Protein AF-A0A6J5DID4-F1 (afdb_monomer_lite)

pLDDT: mean 92.89, std 8.02, range [44.5, 98.19]

Radius of gyration: 14.02 Å; chains: 1; bounding box: 34×26×38 Å

Foldseek 3Di:
DPVVVVLCVVQVVQWDADDPGFIWGALVCQLVSLVSCLVVQKAFQWKWKWFADPVGTGTDPLRTDGLQDPDDDPSNVSRVVRSVVSNVSSVVCPVVDDRRRMIMGTDMDHPVVSVVRD

Sequence (118 aa):
MNYKTEIYEQYMARAVTVDGGEIFLHAFDAQNFVAHCESRNLAILGFDTFRIDKRGILPLLDGIADFSPQEKRPWSEYRSTCNLVAAKIIEQLLEDKEPEETYFSFVLWDETEYGQST

Structure (mmCIF, N/CA/C/O backbone):
data_AF-A0A6J5DID4-F1
#
_entry.id   AF-A0A6J5DID4-F1
#
loop_
_atom_site.group_PDB
_atom_site.id
_atom_site.type_symbol
_atom_site.label_atom_id
_atom_site.label_alt_id
_atom_site.label_comp_id
_atom_site.label_asym_id
_atom_site.label_entity_id
_atom_site.label_seq_id
_atom_site.pdbx_PDB_ins_code
_atom_site.Cartn_x
_atom_site.Cartn_y
_atom_site.Cartn_z
_atom_site.occupancy
_atom_site.B_iso_or_equiv
_atom_site.auth_seq_id
_atom_site.auth_comp_id
_atom_site.auth_asym_id
_atom_site.auth_atom_id
_atom_site.pdbx_PDB_model_num
ATOM 1 N N . MET A 1 1 ? 11.623 10.462 14.126 1.00 44.50 1 MET A N 1
ATOM 2 C CA . MET A 1 1 ? 11.737 9.567 12.959 1.00 44.50 1 MET A CA 1
ATOM 3 C C . MET A 1 1 ? 10.313 9.232 12.543 1.00 44.50 1 MET A C 1
ATOM 5 O O . MET A 1 1 ? 9.490 9.036 13.430 1.00 44.50 1 MET A O 1
ATOM 9 N N . ASN A 1 2 ? 9.967 9.373 11.262 1.00 62.47 2 ASN A N 1
ATOM 10 C CA . ASN A 1 2 ? 8.592 9.187 10.792 1.00 62.47 2 ASN A CA 1
ATOM 11 C C . ASN A 1 2 ? 8.357 7.682 10.605 1.00 62.47 2 ASN A C 1
ATOM 13 O O . ASN A 1 2 ? 8.880 7.101 9.659 1.00 62.47 2 ASN A O 1
ATOM 17 N N . TYR A 1 3 ? 7.613 7.052 11.516 1.00 64.12 3 TYR A N 1
ATOM 18 C CA . TYR A 1 3 ? 7.374 5.601 11.517 1.00 64.12 3 TYR A CA 1
ATOM 19 C C . TYR A 1 3 ? 6.748 5.101 10.200 1.00 64.12 3 TYR A C 1
ATOM 21 O O . TYR A 1 3 ? 6.921 3.941 9.826 1.00 64.12 3 TYR A O 1
ATOM 29 N N . LYS A 1 4 ? 6.058 5.983 9.459 1.00 69.06 4 LYS A N 1
ATOM 30 C CA . LYS A 1 4 ? 5.508 5.673 8.135 1.00 69.06 4 LYS A CA 1
ATOM 31 C C . LYS A 1 4 ? 6.572 5.459 7.077 1.00 69.06 4 LYS A C 1
ATOM 33 O O . LYS A 1 4 ? 6.278 4.810 6.094 1.00 69.06 4 LYS A O 1
ATOM 38 N N . THR A 1 5 ? 7.779 5.987 7.247 1.00 75.94 5 THR A N 1
ATOM 39 C CA . THR A 1 5 ? 8.901 5.707 6.343 1.00 75.94 5 THR A CA 1
ATOM 40 C C . THR A 1 5 ? 9.606 4.413 6.749 1.00 75.94 5 THR A C 1
ATOM 42 O O . THR A 1 5 ? 10.002 3.640 5.884 1.00 75.94 5 THR A O 1
ATOM 45 N N . GLU A 1 6 ? 9.686 4.131 8.053 1.00 88.75 6 GLU A N 1
ATOM 46 C CA . GLU A 1 6 ? 10.343 2.927 8.588 1.00 88.75 6 GLU A CA 1
ATOM 47 C C . GLU A 1 6 ? 9.662 1.628 8.128 1.00 88.75 6 GLU A C 1
ATOM 49 O O . GLU A 1 6 ? 10.334 0.634 7.860 1.00 88.75 6 GLU A O 1
ATOM 54 N N . ILE A 1 7 ? 8.331 1.619 7.974 1.00 94.12 7 ILE A N 1
ATOM 55 C CA . ILE A 1 7 ? 7.614 0.422 7.501 1.00 94.12 7 ILE A CA 1
ATOM 56 C C . ILE A 1 7 ? 8.009 0.013 6.071 1.00 94.12 7 ILE A C 1
ATOM 58 O O . ILE A 1 7 ? 7.923 -1.164 5.731 1.00 94.12 7 ILE A O 1
ATOM 62 N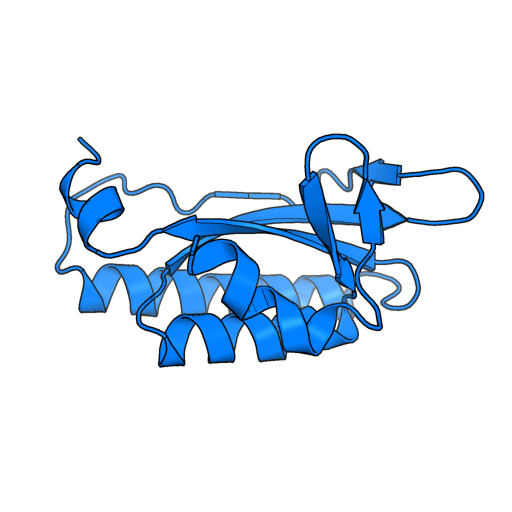 N . TYR A 1 8 ? 8.506 0.946 5.252 1.00 94.38 8 TYR A N 1
ATOM 63 C CA . TYR A 1 8 ? 8.938 0.660 3.883 1.00 94.38 8 TYR A CA 1
ATOM 64 C C . TYR A 1 8 ? 10.359 0.091 3.791 1.00 94.38 8 TYR A C 1
ATOM 66 O O . TYR A 1 8 ? 10.699 -0.491 2.763 1.00 94.38 8 TYR A O 1
ATOM 74 N N . GLU A 1 9 ? 11.188 0.213 4.836 1.00 93.81 9 GLU A N 1
ATOM 75 C CA . GLU A 1 9 ? 12.636 -0.063 4.783 1.00 93.81 9 GLU A CA 1
ATOM 76 C C . GLU A 1 9 ? 12.978 -1.435 4.190 1.00 93.81 9 GLU A C 1
ATOM 78 O O . GLU A 1 9 ? 13.855 -1.544 3.333 1.00 93.81 9 GLU A O 1
ATOM 83 N N . GLN A 1 10 ? 12.249 -2.481 4.588 1.00 94.75 10 GLN A N 1
ATOM 84 C CA . GLN A 1 10 ? 12.502 -3.851 4.125 1.00 94.75 10 GLN A CA 1
ATOM 85 C C . GLN A 1 10 ? 12.095 -4.111 2.666 1.00 94.75 10 GLN A C 1
ATOM 87 O O . GLN A 1 10 ? 12.478 -5.129 2.092 1.00 94.75 10 GLN A O 1
ATOM 92 N N . TYR A 1 11 ? 11.348 -3.193 2.057 1.00 96.31 11 TYR A N 1
ATOM 93 C CA . TYR A 1 11 ? 10.843 -3.302 0.690 1.00 96.31 11 TYR A CA 1
ATOM 94 C C . TYR A 1 11 ? 11.590 -2.391 -0.294 1.00 96.31 11 TYR A C 1
ATOM 96 O O . TYR A 1 11 ? 11.434 -2.514 -1.510 1.00 96.31 11 TYR A O 1
ATOM 104 N N . MET A 1 12 ? 12.461 -1.511 0.211 1.00 94.75 12 MET A N 1
ATOM 105 C CA . MET A 1 12 ? 13.189 -0.521 -0.591 1.00 94.75 12 MET A CA 1
ATOM 106 C C . MET A 1 12 ? 14.067 -1.130 -1.687 1.00 94.75 12 MET A C 1
ATOM 108 O O . MET A 1 12 ? 14.377 -0.456 -2.661 1.00 94.75 12 MET A O 1
ATOM 112 N N . ALA A 1 13 ? 14.452 -2.404 -1.563 1.00 94.75 13 ALA A N 1
ATOM 113 C CA . ALA A 1 13 ? 15.227 -3.100 -2.588 1.00 94.75 13 ALA A CA 1
ATOM 114 C C . ALA A 1 13 ? 14.473 -3.262 -3.924 1.00 94.75 13 ALA A C 1
ATOM 116 O O . ALA A 1 13 ? 15.115 -3.397 -4.964 1.00 94.75 13 ALA A O 1
ATOM 117 N N . ARG A 1 14 ? 13.132 -3.274 -3.897 1.00 94.88 14 ARG A N 1
ATOM 118 C CA . ARG A 1 14 ? 12.267 -3.386 -5.085 1.00 94.88 14 ARG A CA 1
ATOM 119 C C . ARG A 1 14 ? 11.362 -2.177 -5.301 1.00 94.88 14 ARG A C 1
ATOM 121 O O . ARG A 1 14 ? 10.770 -2.062 -6.371 1.00 94.88 14 ARG A O 1
ATOM 128 N N . ALA A 1 15 ? 11.236 -1.301 -4.309 1.00 95.69 15 ALA A N 1
ATOM 129 C CA . ALA A 1 15 ? 10.432 -0.098 -4.429 1.00 95.69 15 ALA A CA 1
ATOM 130 C C . ALA A 1 15 ? 11.066 0.924 -5.386 1.00 95.69 15 ALA A C 1
ATOM 132 O O . ALA A 1 15 ? 12.287 0.997 -5.536 1.00 95.69 15 ALA A O 1
ATOM 133 N N . VAL A 1 16 ? 10.222 1.755 -5.991 1.00 95.75 16 VAL A N 1
ATOM 134 C CA . VAL A 1 16 ? 10.638 2.946 -6.736 1.00 95.75 16 VAL A CA 1
ATOM 135 C C . VAL A 1 16 ? 10.333 4.170 -5.883 1.00 95.75 16 VAL A C 1
ATOM 137 O O . VAL A 1 16 ? 9.230 4.307 -5.364 1.00 95.75 16 VAL A O 1
ATOM 140 N N . THR A 1 17 ? 11.303 5.070 -5.749 1.00 93.44 17 THR A N 1
ATOM 141 C CA . THR A 1 17 ? 11.112 6.370 -5.097 1.00 93.44 17 THR A CA 1
ATOM 142 C C . THR A 1 17 ? 11.300 7.490 -6.094 1.00 93.44 17 THR A C 1
ATOM 144 O O . THR A 1 17 ? 12.291 7.494 -6.827 1.00 93.44 17 THR A O 1
ATOM 147 N N . VAL A 1 18 ? 10.388 8.455 -6.090 1.00 88.12 18 VAL A N 1
ATOM 148 C CA . VAL A 1 18 ? 10.451 9.632 -6.964 1.00 88.12 18 VAL A CA 1
ATOM 149 C C . VAL A 1 18 ? 10.735 10.903 -6.175 1.00 88.12 18 VAL A C 1
ATOM 151 O O . VAL A 1 18 ? 10.600 10.953 -4.947 1.00 88.12 18 VAL A O 1
ATOM 154 N N . ASP A 1 19 ? 11.109 11.953 -6.900 1.00 80.12 19 ASP A N 1
ATOM 155 C CA . ASP A 1 19 ? 11.261 13.291 -6.343 1.00 80.12 19 ASP A CA 1
ATOM 156 C C . ASP A 1 19 ? 9.941 13.733 -5.690 1.00 80.12 19 ASP A C 1
ATOM 158 O O . ASP A 1 19 ? 8.894 13.768 -6.333 1.00 80.12 19 ASP A O 1
ATOM 162 N N . GLY A 1 20 ? 9.985 14.033 -4.391 1.00 79.12 20 GLY A N 1
ATOM 163 C CA . GLY A 1 20 ? 8.791 14.280 -3.570 1.00 79.12 20 GLY A CA 1
ATOM 164 C C . GLY A 1 20 ? 8.577 13.253 -2.456 1.00 79.12 20 GLY A C 1
ATOM 165 O O . GLY A 1 20 ? 7.794 13.509 -1.546 1.00 79.12 20 GLY A O 1
ATOM 166 N N . GLY A 1 21 ? 9.326 12.145 -2.468 1.00 83.38 21 GLY A N 1
ATOM 167 C CA . GLY A 1 21 ? 9.335 11.163 -1.379 1.00 83.38 21 GLY A CA 1
ATOM 168 C C . GLY A 1 21 ? 8.198 10.144 -1.436 1.00 83.38 21 GLY A C 1
ATOM 169 O O . GLY A 1 21 ? 7.996 9.416 -0.467 1.00 83.38 21 GLY A O 1
ATOM 170 N N . GLU A 1 22 ? 7.472 10.083 -2.552 1.00 90.19 22 GLU A N 1
ATOM 171 C CA . GLU A 1 22 ? 6.499 9.024 -2.800 1.00 90.19 22 GLU A CA 1
ATOM 172 C C . GLU A 1 22 ? 7.217 7.693 -3.063 1.00 90.19 22 GLU A C 1
ATOM 174 O O . GLU A 1 22 ? 8.247 7.647 -3.748 1.00 90.19 22 GLU A O 1
ATOM 179 N N . ILE A 1 23 ? 6.680 6.623 -2.474 1.00 95.00 23 ILE A N 1
ATOM 180 C CA . ILE A 1 23 ? 7.237 5.271 -2.522 1.00 95.00 23 ILE A CA 1
ATOM 181 C C . ILE A 1 23 ? 6.225 4.367 -3.217 1.00 95.00 23 ILE A C 1
ATOM 183 O O . ILE A 1 23 ? 5.119 4.160 -2.723 1.00 95.00 23 ILE A O 1
ATOM 187 N N . PHE A 1 24 ? 6.642 3.786 -4.335 1.00 97.06 24 PHE A N 1
ATOM 188 C CA . PHE A 1 24 ? 5.874 2.815 -5.099 1.00 97.06 24 PHE A CA 1
ATOM 189 C C . PHE A 1 24 ? 6.392 1.417 -4.776 1.00 97.06 24 PHE A C 1
ATOM 191 O O . PHE A 1 24 ? 7.518 1.062 -5.135 1.00 97.06 24 PHE A O 1
ATOM 198 N N . LEU A 1 25 ? 5.587 0.614 -4.087 1.00 97.69 25 LEU A N 1
ATOM 199 C CA . LEU A 1 25 ? 5.928 -0.759 -3.739 1.00 97.69 25 LEU A CA 1
ATOM 200 C C . LEU A 1 25 ? 5.640 -1.707 -4.889 1.00 97.69 25 LEU A C 1
ATOM 202 O O . LEU A 1 25 ? 4.550 -1.694 -5.447 1.00 97.69 25 LEU A O 1
ATOM 206 N N . HIS A 1 26 ? 6.602 -2.568 -5.204 1.00 97.81 26 HIS A N 1
ATOM 207 C CA . HIS A 1 26 ? 6.429 -3.589 -6.228 1.00 97.81 26 HIS A CA 1
ATOM 208 C C . HIS A 1 26 ? 5.318 -4.580 -5.835 1.00 97.81 26 HIS A C 1
ATOM 210 O O . HIS A 1 26 ? 5.193 -4.959 -4.670 1.00 97.81 26 HIS A O 1
ATOM 216 N N . ALA A 1 27 ? 4.550 -5.060 -6.812 1.00 96.50 27 ALA A N 1
ATOM 217 C CA . ALA A 1 27 ? 3.440 -6.001 -6.645 1.00 96.50 27 ALA A CA 1
ATOM 218 C C . ALA A 1 27 ? 3.748 -7.211 -5.744 1.00 96.50 27 ALA A C 1
ATOM 220 O O . ALA A 1 27 ? 2.982 -7.521 -4.835 1.00 96.50 27 ALA A O 1
ATOM 221 N N . PHE A 1 28 ? 4.902 -7.857 -5.939 1.00 95.25 28 PHE A N 1
ATOM 222 C CA . PHE A 1 28 ? 5.374 -8.972 -5.100 1.00 95.25 28 PHE A CA 1
ATOM 223 C C . PHE A 1 28 ? 5.500 -8.664 -3.599 1.00 95.25 28 PHE A C 1
ATOM 225 O O . PHE A 1 28 ? 5.535 -9.589 -2.788 1.00 95.25 28 PHE A O 1
ATOM 232 N N . ASP A 1 29 ? 5.573 -7.391 -3.218 1.00 97.62 29 ASP A N 1
ATOM 233 C CA . ASP A 1 29 ? 5.657 -6.956 -1.827 1.00 97.62 29 ASP A CA 1
ATOM 234 C C . ASP A 1 29 ? 4.309 -6.517 -1.249 1.00 97.62 29 ASP A C 1
ATOM 236 O O . ASP A 1 29 ? 4.161 -6.479 -0.029 1.00 97.62 29 ASP A O 1
ATOM 240 N N . ALA A 1 30 ? 3.310 -6.240 -2.091 1.00 96.75 30 ALA A N 1
ATOM 241 C CA . ALA A 1 30 ? 2.061 -5.593 -1.692 1.00 96.75 30 ALA A CA 1
ATOM 242 C C . ALA A 1 30 ? 1.276 -6.390 -0.633 1.00 96.75 30 ALA A C 1
ATOM 244 O O . ALA A 1 30 ? 0.861 -5.831 0.382 1.00 96.75 30 ALA A O 1
ATOM 245 N N . GLN A 1 31 ? 1.122 -7.707 -0.806 1.00 95.88 31 GLN A N 1
ATOM 246 C CA . GLN A 1 31 ? 0.416 -8.544 0.177 1.00 95.88 31 GLN A CA 1
ATOM 247 C C . GLN A 1 31 ? 1.158 -8.618 1.521 1.00 95.88 31 GLN A C 1
ATOM 249 O O . GLN A 1 31 ? 0.548 -8.495 2.586 1.00 95.88 31 GLN A O 1
ATOM 254 N N . ASN A 1 32 ? 2.486 -8.766 1.483 1.00 97.31 32 ASN A N 1
ATOM 255 C CA . ASN A 1 32 ? 3.308 -8.777 2.693 1.00 97.31 32 ASN A CA 1
ATOM 256 C C . ASN A 1 32 ? 3.278 -7.421 3.402 1.00 97.31 32 ASN A C 1
ATOM 258 O O . ASN A 1 32 ? 3.300 -7.371 4.630 1.00 97.31 32 ASN A O 1
ATOM 262 N N . PHE A 1 33 ? 3.220 -6.331 2.639 1.00 97.94 33 PHE A N 1
ATOM 263 C CA . PHE A 1 33 ? 3.094 -4.982 3.167 1.00 97.94 33 PHE A CA 1
ATOM 264 C C . PHE A 1 33 ? 1.787 -4.799 3.939 1.00 97.94 33 PHE A C 1
ATOM 266 O O . PHE A 1 33 ? 1.818 -4.328 5.072 1.00 97.94 33 PHE A O 1
ATOM 273 N N . VAL A 1 34 ? 0.659 -5.277 3.404 1.00 97.88 34 VAL A N 1
ATOM 274 C CA . VAL A 1 34 ? -0.635 -5.233 4.109 1.00 97.88 34 VAL A CA 1
ATOM 275 C C . VAL A 1 34 ? -0.577 -5.971 5.448 1.00 97.88 34 VAL A C 1
ATOM 277 O O . VAL A 1 34 ? -0.993 -5.433 6.477 1.00 97.88 34 VAL A O 1
ATOM 280 N N . ALA A 1 35 ? -0.009 -7.179 5.466 1.00 97.31 35 ALA A N 1
ATOM 281 C CA . ALA A 1 35 ? 0.173 -7.936 6.704 1.00 97.31 35 ALA A CA 1
ATOM 282 C C . ALA A 1 35 ? 1.104 -7.213 7.696 1.00 97.31 35 ALA A C 1
ATOM 284 O O . ALA A 1 35 ? 0.891 -7.250 8.913 1.00 97.31 35 ALA A O 1
ATOM 285 N N . HIS A 1 36 ? 2.128 -6.518 7.194 1.00 97.25 36 HIS A N 1
ATOM 286 C CA . HIS A 1 36 ? 3.038 -5.739 8.025 1.00 97.25 36 HIS A CA 1
ATOM 287 C C . HIS A 1 36 ? 2.352 -4.514 8.631 1.00 97.25 36 HIS A C 1
ATOM 289 O O . HIS A 1 36 ? 2.494 -4.302 9.837 1.00 97.25 36 HIS A O 1
ATOM 295 N N . CYS A 1 37 ? 1.545 -3.777 7.860 1.00 97.12 37 CYS A N 1
ATOM 296 C CA . CYS A 1 37 ? 0.707 -2.681 8.359 1.00 97.12 37 CYS A CA 1
ATOM 297 C C . CYS A 1 37 ? -0.200 -3.151 9.498 1.00 97.12 37 CYS A C 1
ATOM 299 O O . CYS A 1 37 ? -0.212 -2.542 10.570 1.00 97.12 37 CYS A O 1
ATOM 301 N N . GLU A 1 38 ? -0.876 -4.287 9.313 1.00 96.69 38 GLU A N 1
ATOM 302 C CA . GLU A 1 38 ? -1.715 -4.900 10.341 1.00 96.69 38 GLU A CA 1
ATOM 303 C C . GLU A 1 38 ? -0.907 -5.164 11.622 1.00 96.69 38 GLU A C 1
ATOM 305 O O . GLU A 1 38 ? -1.270 -4.679 12.695 1.00 96.69 38 GLU A O 1
ATOM 310 N N . SER A 1 39 ? 0.251 -5.823 11.522 1.00 96.31 39 SER A N 1
ATOM 311 C CA . SER A 1 39 ? 1.112 -6.106 12.684 1.00 96.31 39 SER A CA 1
ATOM 312 C C . SER A 1 39 ? 1.657 -4.855 13.391 1.00 96.31 39 SER A C 1
ATOM 314 O O . SER A 1 39 ? 2.008 -4.906 14.570 1.00 96.31 39 SER A O 1
ATOM 316 N N . ARG A 1 40 ? 1.728 -3.725 12.678 1.00 96.00 40 ARG A N 1
ATOM 317 C CA . ARG A 1 40 ? 2.229 -2.435 13.170 1.00 96.00 40 ARG A CA 1
ATOM 318 C C . ARG A 1 40 ? 1.126 -1.504 13.667 1.00 96.00 40 ARG A C 1
ATOM 320 O O . ARG A 1 40 ? 1.422 -0.360 13.990 1.00 96.00 40 ARG A O 1
ATOM 327 N N . ASN A 1 41 ? -0.113 -1.991 13.771 1.00 96.31 41 ASN A N 1
ATOM 328 C CA . ASN A 1 41 ? -1.272 -1.183 14.148 1.00 96.31 41 ASN A CA 1
ATOM 329 C C . ASN A 1 41 ? -1.476 0.017 13.202 1.00 96.31 41 ASN A C 1
ATOM 331 O O . ASN A 1 41 ? -1.733 1.127 13.658 1.00 96.31 41 ASN A O 1
ATOM 335 N N . LEU A 1 42 ? -1.349 -0.212 11.891 1.00 97.19 42 LEU A N 1
ATOM 336 C CA . LEU A 1 42 ? -1.621 0.764 10.834 1.00 97.19 42 LEU A CA 1
ATOM 337 C C . LEU A 1 42 ? -2.756 0.274 9.937 1.00 97.19 42 LEU A C 1
ATOM 339 O O . LEU A 1 42 ? -2.854 -0.921 9.650 1.00 97.19 42 LEU A O 1
ATOM 343 N N . ALA A 1 43 ? -3.597 1.200 9.488 1.00 97.19 43 ALA A N 1
ATOM 344 C CA . ALA A 1 43 ? -4.640 0.948 8.503 1.00 97.19 43 ALA A CA 1
ATOM 345 C C . ALA A 1 43 ? -4.190 1.448 7.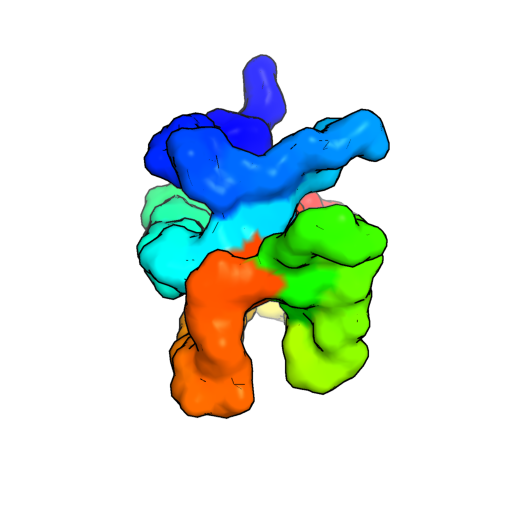131 1.00 97.19 43 ALA A C 1
ATOM 347 O O . ALA A 1 43 ? -3.684 2.565 7.015 1.00 97.19 43 ALA A O 1
ATOM 348 N N . ILE A 1 44 ? -4.425 0.653 6.091 1.00 97.62 44 ILE A N 1
ATOM 349 C CA . ILE A 1 44 ? -4.380 1.132 4.710 1.00 97.62 44 ILE A CA 1
ATOM 350 C C . ILE A 1 44 ? -5.677 1.899 4.455 1.00 97.62 44 ILE A C 1
ATOM 352 O O . ILE A 1 44 ? -6.743 1.299 4.403 1.00 97.62 44 ILE A O 1
ATOM 356 N N . LEU A 1 45 ? -5.598 3.221 4.325 1.00 95.81 45 LEU A N 1
ATOM 357 C CA . LEU A 1 45 ? -6.734 4.078 3.975 1.00 95.81 45 LEU A CA 1
ATOM 358 C C . LEU A 1 45 ? -7.129 3.907 2.511 1.00 95.81 45 LEU A C 1
ATOM 360 O O . LEU A 1 45 ? -8.289 4.047 2.161 1.00 95.81 45 LEU A O 1
ATOM 364 N N . GLY A 1 46 ? -6.157 3.614 1.663 1.00 97.12 46 GLY A N 1
ATOM 365 C CA . GLY A 1 46 ? -6.356 3.481 0.236 1.00 97.12 46 GLY A CA 1
ATOM 366 C C . GLY A 1 46 ? -5.034 3.235 -0.460 1.00 97.12 46 GLY A C 1
ATOM 367 O O . GLY A 1 46 ? -3.967 3.260 0.167 1.00 97.12 46 GLY A O 1
ATOM 368 N N . PHE A 1 47 ? -5.110 2.979 -1.754 1.00 97.75 47 PHE A N 1
ATOM 369 C CA . PHE A 1 47 ? -3.937 2.853 -2.596 1.00 97.75 47 PHE A CA 1
ATOM 370 C C . PHE A 1 47 ? -4.272 3.144 -4.052 1.00 97.75 47 PHE A C 1
ATOM 372 O O . PHE A 1 47 ? -5.396 2.916 -4.503 1.00 97.75 47 PHE A O 1
ATOM 379 N N . ASP A 1 48 ? -3.240 3.562 -4.773 1.00 97.44 48 ASP A N 1
ATOM 380 C CA . ASP A 1 48 ? -3.243 3.707 -6.219 1.00 97.44 48 ASP A CA 1
ATOM 381 C C . ASP A 1 48 ? -2.285 2.685 -6.832 1.00 97.44 48 ASP A C 1
ATOM 383 O O . ASP A 1 48 ? -1.205 2.419 -6.292 1.00 97.44 48 ASP A O 1
ATOM 387 N N . THR A 1 49 ? -2.666 2.125 -7.978 1.00 97.12 49 THR A N 1
ATOM 388 C CA . THR A 1 49 ? -1.836 1.177 -8.727 1.00 97.12 49 THR A CA 1
ATOM 389 C C . THR A 1 49 ? -1.235 1.853 -9.954 1.00 97.12 49 THR A C 1
ATOM 391 O O . THR A 1 49 ? -1.891 2.632 -10.647 1.00 97.12 49 THR A O 1
ATOM 394 N N . PHE A 1 50 ? 0.012 1.522 -10.265 1.00 97.00 50 PHE A N 1
ATOM 395 C CA . PHE A 1 50 ? 0.776 2.094 -11.364 1.00 97.00 50 PHE A CA 1
ATOM 396 C C . PHE A 1 50 ? 1.462 0.994 -12.160 1.00 97.00 50 PHE A C 1
ATOM 398 O O . PHE A 1 50 ? 1.885 -0.016 -11.600 1.00 97.00 50 PHE A O 1
ATOM 405 N N . ARG A 1 51 ? 1.634 1.230 -13.460 1.00 96.31 51 ARG A N 1
ATOM 406 C CA . ARG A 1 51 ? 2.650 0.545 -14.250 1.00 96.31 51 ARG A CA 1
ATOM 407 C C . ARG A 1 51 ? 3.904 1.407 -14.287 1.00 96.31 51 ARG A C 1
ATOM 409 O O . ARG A 1 51 ? 3.815 2.569 -14.691 1.00 96.31 51 ARG A O 1
ATOM 416 N N . ILE A 1 52 ? 5.046 0.857 -13.892 1.00 95.62 52 ILE A N 1
ATOM 417 C CA . ILE A 1 52 ? 6.332 1.559 -13.941 1.00 95.62 52 ILE A CA 1
ATOM 418 C C . ILE A 1 52 ? 7.283 0.773 -14.834 1.00 95.62 52 ILE A C 1
ATOM 420 O O . ILE A 1 52 ? 7.693 -0.335 -14.503 1.00 95.62 52 ILE A O 1
ATOM 424 N N . ASP A 1 53 ? 7.639 1.368 -15.970 1.00 93.25 53 ASP A N 1
ATOM 425 C CA . ASP A 1 53 ? 8.543 0.783 -16.957 1.00 93.25 53 ASP A CA 1
ATOM 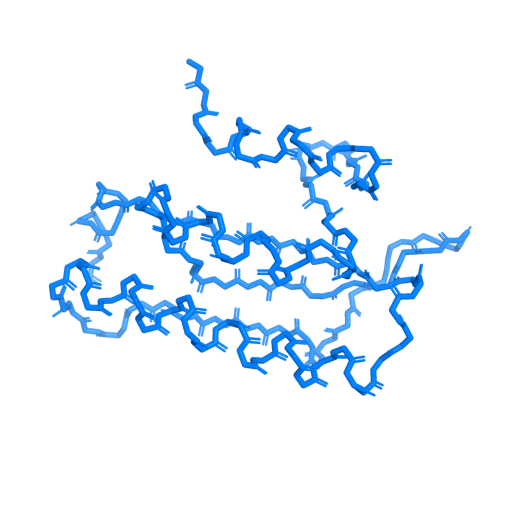426 C C . ASP A 1 53 ? 9.535 1.837 -17.491 1.00 93.25 53 ASP A C 1
ATOM 428 O O . ASP A 1 53 ? 9.626 2.974 -17.020 1.00 93.25 53 ASP A O 1
ATOM 432 N N . LYS A 1 54 ? 10.283 1.481 -18.540 1.00 92.00 54 LYS A N 1
ATOM 433 C CA . LYS A 1 54 ? 11.223 2.391 -19.224 1.00 92.00 54 LYS A CA 1
ATOM 434 C C . LYS A 1 54 ? 10.579 3.642 -19.843 1.00 92.00 54 LYS A C 1
ATOM 436 O O . LYS A 1 54 ? 11.305 4.533 -20.281 1.00 92.00 54 LYS A O 1
ATOM 441 N N . ARG A 1 55 ? 9.253 3.683 -19.989 1.00 91.81 55 ARG A N 1
ATOM 442 C CA . ARG A 1 55 ? 8.493 4.815 -20.539 1.00 91.81 55 ARG A CA 1
ATOM 443 C C . ARG A 1 55 ? 8.037 5.773 -19.441 1.00 91.81 55 ARG A C 1
ATOM 445 O O . ARG A 1 55 ? 7.657 6.894 -19.770 1.00 91.81 55 ARG A O 1
ATOM 452 N N . GLY A 1 56 ? 8.110 5.360 -18.177 1.00 93.94 56 GLY A N 1
ATOM 453 C CA . GLY A 1 56 ? 7.803 6.176 -17.009 1.00 93.94 56 GLY A CA 1
ATOM 454 C C . GLY A 1 56 ? 6.747 5.535 -16.115 1.00 93.94 56 GLY A C 1
ATOM 455 O O . GLY A 1 56 ? 6.563 4.321 -16.110 1.00 93.94 56 GLY A O 1
ATOM 456 N N . ILE A 1 57 ? 6.064 6.382 -15.349 1.00 95.31 57 ILE A N 1
ATOM 457 C CA . ILE A 1 57 ? 5.024 5.990 -14.398 1.00 95.31 57 ILE A CA 1
ATOM 458 C C . ILE A 1 57 ? 3.663 6.258 -15.038 1.00 95.31 57 ILE A C 1
ATOM 460 O O . ILE A 1 57 ? 3.373 7.387 -15.438 1.00 95.31 57 ILE A O 1
ATOM 464 N N . LEU A 1 58 ? 2.832 5.223 -15.138 1.00 95.75 58 LEU A N 1
ATOM 465 C CA . LEU A 1 58 ? 1.478 5.306 -15.675 1.00 95.75 58 LEU A CA 1
ATOM 466 C C . LEU A 1 58 ? 0.464 4.863 -14.610 1.00 95.75 58 LEU A C 1
ATOM 468 O O . LEU A 1 58 ? 0.508 3.700 -14.210 1.00 95.75 58 LEU A O 1
ATOM 472 N N . PRO A 1 59 ? -0.474 5.724 -14.177 1.00 95.06 59 PRO A N 1
ATOM 473 C CA . PRO A 1 59 ? -1.537 5.310 -13.266 1.00 95.06 59 PRO A CA 1
ATOM 474 C C . PRO A 1 59 ? -2.495 4.320 -13.939 1.00 95.06 59 PRO A C 1
ATOM 476 O O . PRO A 1 59 ? -2.872 4.482 -15.104 1.00 95.06 59 PRO A O 1
ATOM 479 N N . LEU A 1 60 ? -2.914 3.308 -13.185 1.00 94.19 60 LEU A N 1
ATOM 480 C CA . LEU A 1 60 ? -3.907 2.316 -13.580 1.00 94.19 60 LEU A CA 1
ATOM 481 C C . LEU A 1 60 ? -5.228 2.653 -12.879 1.00 94.19 60 LEU A C 1
ATOM 483 O O . LEU A 1 60 ? -5.411 2.360 -11.702 1.00 94.19 60 LEU A O 1
ATOM 487 N N . LEU A 1 61 ? -6.143 3.306 -13.604 1.00 91.94 61 LEU A N 1
ATOM 488 C CA . LEU A 1 61 ? -7.387 3.867 -13.044 1.00 91.94 61 LEU A CA 1
ATOM 489 C C . LEU A 1 61 ? -8.354 2.817 -12.471 1.00 91.94 61 LEU A C 1
ATOM 491 O O . LEU A 1 61 ? -9.247 3.151 -11.701 1.00 91.94 61 LEU A O 1
ATOM 495 N N . ASP A 1 62 ? -8.192 1.560 -12.868 1.00 91.38 62 ASP A N 1
ATOM 496 C CA . ASP A 1 62 ? -8.923 0.396 -12.368 1.00 91.38 62 ASP A CA 1
ATOM 497 C C . ASP A 1 62 ? -8.324 -0.185 -11.072 1.00 91.38 62 ASP A C 1
ATOM 499 O O . ASP A 1 62 ? -8.920 -1.072 -10.469 1.00 91.38 62 ASP A O 1
ATOM 503 N N . GLY A 1 63 ? -7.162 0.309 -10.634 1.00 91.38 63 GLY A N 1
ATOM 504 C CA . GLY A 1 63 ? -6.460 -0.107 -9.420 1.00 91.38 63 GLY A CA 1
ATOM 505 C C . GLY A 1 63 ? -6.418 0.982 -8.347 1.00 91.38 63 GLY A C 1
ATOM 506 O O . GLY A 1 63 ? -5.390 1.140 -7.692 1.00 91.38 63 GLY A O 1
ATOM 507 N N . ILE A 1 64 ? -7.495 1.755 -8.207 1.00 94.81 64 ILE A N 1
ATOM 508 C CA . ILE A 1 64 ? -7.639 2.796 -7.181 1.00 94.81 64 ILE A CA 1
ATOM 509 C C . ILE A 1 64 ? -8.640 2.312 -6.136 1.00 94.81 64 ILE A C 1
ATOM 511 O O . ILE A 1 64 ? -9.760 1.922 -6.476 1.00 94.81 64 ILE A O 1
ATOM 515 N N . ALA A 1 65 ? -8.252 2.360 -4.866 1.00 96.75 65 ALA A N 1
ATOM 516 C CA . ALA A 1 65 ? -9.118 2.012 -3.750 1.00 96.75 65 ALA A CA 1
ATOM 517 C C . ALA A 1 65 ? -9.064 3.085 -2.660 1.00 96.75 65 ALA A C 1
ATOM 519 O O . ALA A 1 65 ? -7.986 3.509 -2.251 1.00 96.75 65 ALA A O 1
ATOM 520 N N . ASP A 1 66 ? -10.239 3.478 -2.166 1.00 96.25 66 ASP A N 1
ATOM 521 C CA . ASP A 1 66 ? -10.412 4.439 -1.077 1.00 96.25 66 ASP A CA 1
ATOM 522 C C . ASP A 1 66 ? -11.340 3.837 -0.016 1.00 96.25 66 ASP A C 1
ATOM 524 O O . ASP A 1 66 ? -12.469 3.425 -0.298 1.00 96.25 66 ASP A O 1
ATOM 528 N N . PHE A 1 67 ? -10.837 3.758 1.209 1.00 94.50 67 PHE A N 1
ATOM 529 C CA . PHE A 1 67 ? -11.504 3.212 2.385 1.00 94.50 67 PHE A CA 1
ATOM 530 C C . PHE A 1 67 ? -11.766 4.288 3.440 1.00 94.50 67 PHE A C 1
ATOM 532 O O . PHE A 1 67 ? -11.985 3.955 4.606 1.00 94.50 67 PHE A O 1
ATOM 539 N N . SER A 1 68 ? -11.752 5.564 3.044 1.00 91.75 68 SER A N 1
ATOM 540 C CA . SER A 1 68 ? -12.036 6.692 3.926 1.00 91.75 68 SER A CA 1
ATOM 541 C C . SER A 1 68 ? -13.306 6.463 4.748 1.00 91.75 68 SER A C 1
ATOM 543 O O . SER A 1 68 ? -14.344 6.059 4.202 1.00 91.75 68 SER A O 1
ATOM 545 N N . PRO A 1 69 ? -13.247 6.688 6.074 1.00 89.81 69 PRO A N 1
ATOM 546 C CA . PRO A 1 69 ? -14.344 6.343 6.955 1.00 89.81 69 PRO A CA 1
ATOM 547 C C . PRO A 1 69 ? -15.554 7.215 6.643 1.00 89.81 69 PRO A C 1
ATOM 549 O O . PRO A 1 69 ? -15.480 8.437 6.670 1.00 89.81 69 PRO A O 1
ATOM 552 N N . GLN A 1 70 ? -16.686 6.569 6.380 1.00 87.75 70 GLN A N 1
ATOM 553 C CA . GLN A 1 70 ? -17.982 7.248 6.287 1.00 87.75 70 GLN A CA 1
ATOM 554 C C . GLN A 1 70 ? -18.619 7.425 7.673 1.00 87.75 70 GLN A C 1
ATOM 556 O O . GLN A 1 70 ? -19.419 8.328 7.892 1.00 87.75 70 GLN A O 1
ATOM 561 N N . GLU A 1 71 ? -18.260 6.548 8.615 1.00 88.38 71 GLU A N 1
ATOM 562 C CA . GLU A 1 71 ? -18.732 6.549 9.997 1.00 88.38 71 GLU A CA 1
ATOM 563 C C . GLU A 1 71 ? -17.596 6.107 10.928 1.00 88.38 71 GLU A C 1
ATOM 565 O O . GLU A 1 71 ? -16.807 5.216 10.585 1.00 88.38 71 GLU A O 1
ATOM 570 N N . LYS A 1 72 ? -17.526 6.692 12.131 1.00 90.00 72 LYS A N 1
ATOM 571 C CA . LYS A 1 72 ? -16.541 6.279 13.137 1.00 90.00 72 LYS A CA 1
ATOM 572 C C . LYS A 1 72 ? -16.888 4.916 13.722 1.00 90.00 72 LYS A C 1
ATOM 574 O O . LYS A 1 72 ? -17.951 4.718 14.307 1.00 90.00 72 LYS A O 1
ATOM 579 N N . ARG A 1 73 ? -15.929 4.002 13.626 1.00 93.19 73 ARG A N 1
ATOM 580 C CA . ARG A 1 73 ? -15.933 2.677 14.249 1.00 93.19 73 ARG A CA 1
ATOM 581 C C . ARG A 1 73 ? -14.778 2.588 15.244 1.00 93.19 73 ARG A C 1
ATOM 583 O O . ARG A 1 73 ? -13.879 3.430 15.208 1.00 93.19 73 ARG A O 1
ATOM 590 N N . PRO A 1 74 ? -14.760 1.595 16.145 1.00 96.44 74 PRO A N 1
ATOM 591 C CA . PRO A 1 74 ? -13.568 1.317 16.935 1.00 96.44 74 PRO A CA 1
ATOM 592 C C . P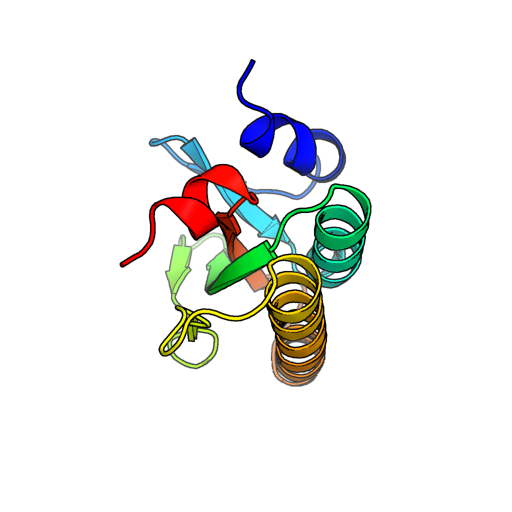RO A 1 74 ? -12.341 1.158 16.025 1.00 96.44 74 PRO A C 1
ATOM 594 O O . PRO A 1 74 ? -12.415 0.467 15.009 1.00 96.44 74 PRO A O 1
ATOM 597 N N . TRP A 1 75 ? -11.214 1.777 16.393 1.00 96.31 75 TRP A N 1
ATOM 598 C CA . TRP A 1 75 ? -9.987 1.774 15.583 1.00 96.31 75 TRP A CA 1
ATOM 599 C C . TRP A 1 75 ? -9.573 0.364 15.144 1.00 96.31 75 TRP A C 1
ATOM 601 O O . TRP A 1 75 ? -9.280 0.128 13.974 1.00 96.31 75 TRP A O 1
ATOM 611 N N . SER A 1 76 ? -9.605 -0.593 16.073 1.00 97.50 76 SER A N 1
ATOM 612 C CA . SER A 1 76 ? -9.253 -1.985 15.798 1.00 97.50 76 SER A CA 1
ATOM 613 C C . SER A 1 76 ? -10.133 -2.613 14.715 1.00 97.50 76 SER A C 1
ATOM 615 O O . SER A 1 76 ? -9.613 -3.334 13.863 1.00 97.50 76 SER A O 1
ATOM 617 N N . GLU A 1 77 ? -11.435 -2.326 14.716 1.00 96.94 77 GLU A N 1
ATOM 618 C CA . GLU A 1 77 ? -12.388 -2.820 13.720 1.00 96.94 77 GLU A CA 1
ATOM 619 C C . GLU A 1 77 ? -12.158 -2.159 12.359 1.00 96.94 77 GLU A C 1
ATOM 621 O O . GLU A 1 77 ? -12.081 -2.856 11.345 1.00 96.94 77 GLU A O 1
ATOM 626 N N . TYR A 1 78 ? -11.999 -0.833 12.342 1.00 96.69 78 TYR A N 1
ATOM 627 C CA . TYR A 1 78 ? -11.725 -0.070 11.126 1.00 96.69 78 TYR A CA 1
ATOM 628 C C . TYR A 1 78 ? -10.434 -0.551 10.453 1.00 96.69 78 TYR A C 1
ATOM 630 O O . TYR A 1 78 ? -10.475 -1.016 9.317 1.00 96.69 78 TYR A O 1
ATOM 638 N N . ARG A 1 79 ? -9.317 -0.563 11.191 1.00 97.62 79 ARG A N 1
ATOM 639 C CA . ARG A 1 79 ? -8.009 -1.043 10.722 1.00 97.62 79 ARG A CA 1
ATOM 640 C C . ARG A 1 79 ? -8.085 -2.454 10.143 1.00 97.62 79 ARG A C 1
ATOM 642 O O . ARG A 1 79 ? -7.637 -2.674 9.021 1.00 97.62 79 ARG A O 1
ATOM 649 N N . SER A 1 80 ? -8.685 -3.391 10.885 1.00 97.25 80 SER A N 1
ATOM 650 C CA . SER A 1 80 ? -8.782 -4.791 10.445 1.00 97.25 80 SER A CA 1
ATOM 651 C C . SER A 1 80 ? -9.625 -4.921 9.175 1.00 97.25 80 SER A C 1
ATOM 653 O O . SER A 1 80 ? -9.295 -5.705 8.289 1.00 97.25 80 SER A O 1
ATOM 655 N N . THR A 1 81 ? -10.701 -4.134 9.063 1.00 97.06 81 THR A N 1
ATOM 656 C CA . THR A 1 81 ? -11.565 -4.116 7.876 1.00 97.06 81 THR A CA 1
ATOM 657 C C . THR A 1 81 ? -10.819 -3.566 6.666 1.00 97.06 81 THR A C 1
ATOM 659 O O . THR A 1 81 ? -10.795 -4.218 5.626 1.00 97.06 81 THR A O 1
ATOM 662 N N . CYS A 1 82 ? -10.172 -2.408 6.807 1.00 97.62 82 CYS A N 1
ATOM 663 C CA . CYS A 1 82 ? -9.380 -1.780 5.753 1.00 97.62 82 CYS A CA 1
ATOM 664 C C . CYS A 1 82 ? -8.285 -2.714 5.233 1.00 97.62 82 CYS A C 1
ATOM 666 O O . CYS A 1 82 ? -8.211 -2.967 4.034 1.00 97.62 82 CYS A O 1
ATOM 668 N N . ASN A 1 83 ? -7.489 -3.299 6.129 1.00 98.19 83 ASN A N 1
ATOM 669 C CA . ASN A 1 83 ? -6.393 -4.185 5.742 1.00 98.19 83 ASN A CA 1
ATOM 670 C C . ASN A 1 83 ? -6.906 -5.483 5.093 1.00 98.19 83 ASN A C 1
ATOM 672 O O . ASN A 1 83 ? -6.339 -5.938 4.102 1.00 98.19 83 ASN A O 1
ATOM 676 N N . LEU A 1 84 ? -8.013 -6.055 5.584 1.00 97.88 84 LEU A N 1
ATOM 677 C CA . LEU A 1 84 ? -8.638 -7.231 4.967 1.00 97.88 84 LEU A CA 1
ATOM 678 C C . LEU A 1 84 ? -9.153 -6.935 3.552 1.00 97.88 84 LEU A C 1
ATOM 680 O O . LEU A 1 84 ? -8.971 -7.748 2.646 1.00 97.88 84 LEU A O 1
ATOM 684 N N . VAL A 1 85 ? -9.826 -5.800 3.363 1.00 97.50 85 VAL A N 1
ATOM 685 C CA . VAL A 1 85 ? -10.358 -5.398 2.055 1.00 97.50 85 VAL A CA 1
ATOM 686 C C . VAL A 1 85 ? -9.216 -5.072 1.094 1.00 97.50 85 VAL A C 1
ATOM 688 O O . VAL A 1 85 ? -9.233 -5.558 -0.035 1.00 97.50 85 VAL A O 1
ATOM 691 N N . ALA A 1 86 ? -8.194 -4.344 1.549 1.00 98.19 86 ALA A N 1
ATOM 692 C CA . ALA A 1 86 ? -7.006 -4.047 0.758 1.00 98.19 86 ALA A CA 1
ATOM 693 C C . ALA A 1 86 ? -6.320 -5.328 0.269 1.00 98.19 86 ALA A C 1
ATOM 695 O O . ALA A 1 86 ? -6.058 -5.452 -0.924 1.00 98.19 86 ALA A O 1
ATOM 696 N N . ALA A 1 87 ? -6.108 -6.312 1.152 1.00 97.81 87 ALA A N 1
ATOM 697 C CA . ALA A 1 87 ? -5.505 -7.593 0.784 1.00 97.81 87 ALA A CA 1
ATOM 698 C C . ALA A 1 87 ? -6.280 -8.307 -0.335 1.00 97.81 87 ALA A C 1
ATOM 700 O O . ALA A 1 87 ? -5.666 -8.787 -1.284 1.00 97.81 87 ALA A O 1
ATOM 701 N N . LYS A 1 88 ? -7.617 -8.331 -0.252 1.00 97.06 88 LYS A N 1
ATOM 702 C CA . LYS A 1 88 ? -8.482 -8.963 -1.264 1.00 97.06 88 LYS A CA 1
ATOM 703 C C . LYS A 1 88 ? -8.447 -8.244 -2.608 1.00 97.06 88 LYS A C 1
ATOM 705 O O . LYS A 1 88 ? -8.411 -8.894 -3.644 1.00 97.06 88 LYS A O 1
ATOM 710 N N . ILE A 1 89 ? -8.479 -6.911 -2.599 1.00 96.56 89 ILE A N 1
ATOM 711 C CA . ILE A 1 89 ? -8.416 -6.136 -3.844 1.00 96.56 89 ILE A CA 1
ATOM 712 C C . ILE A 1 89 ? -7.038 -6.306 -4.486 1.00 96.56 89 ILE A C 1
ATOM 714 O O . ILE A 1 89 ? -6.960 -6.525 -5.687 1.00 96.56 89 ILE A O 1
ATOM 718 N N . ILE A 1 90 ? -5.959 -6.269 -3.700 1.00 96.12 90 ILE A N 1
ATOM 719 C CA . ILE A 1 90 ? -4.601 -6.515 -4.199 1.00 96.12 90 ILE A CA 1
ATOM 720 C C . ILE A 1 90 ? -4.495 -7.915 -4.797 1.00 96.12 90 ILE A C 1
ATOM 722 O O . ILE A 1 90 ? -3.982 -8.046 -5.898 1.00 96.12 90 ILE A O 1
ATOM 726 N N . GLU A 1 91 ? -4.996 -8.946 -4.114 1.00 95.50 91 GLU A N 1
ATOM 727 C CA . GLU A 1 91 ? -5.024 -10.316 -4.641 1.00 95.50 91 GLU A CA 1
ATOM 728 C C . GLU A 1 91 ? -5.695 -10.373 -6.021 1.00 95.50 91 GLU A C 1
ATOM 730 O O . GLU A 1 91 ? -5.073 -10.840 -6.969 1.00 95.50 91 GLU A O 1
ATOM 735 N N . GLN A 1 92 ? -6.883 -9.778 -6.167 1.00 94.19 92 GLN A N 1
ATOM 736 C CA . GLN A 1 92 ? -7.580 -9.699 -7.454 1.00 94.19 92 GLN A CA 1
ATOM 737 C C . GLN A 1 92 ? -6.772 -8.935 -8.519 1.00 94.19 92 GLN A C 1
ATOM 739 O O . GLN A 1 92 ? -6.634 -9.392 -9.650 1.00 94.19 92 GLN A O 1
ATOM 744 N N . LEU A 1 93 ? -6.193 -7.782 -8.167 1.00 93.50 93 LEU A N 1
ATOM 745 C CA . LEU A 1 93 ? -5.394 -6.979 -9.101 1.00 93.50 93 LEU A CA 1
ATOM 746 C C . LEU A 1 93 ? -4.139 -7.720 -9.574 1.00 93.50 93 LEU A C 1
ATOM 748 O O . LEU A 1 93 ? -3.722 -7.523 -10.712 1.00 93.50 93 LEU A O 1
ATOM 752 N N . LEU A 1 94 ? -3.534 -8.551 -8.722 1.00 91.56 94 LEU A N 1
ATOM 753 C CA . LEU A 1 94 ? -2.367 -9.363 -9.071 1.00 91.56 94 LEU A CA 1
ATOM 754 C C . LEU A 1 94 ? -2.714 -10.552 -9.975 1.00 91.56 94 LEU A C 1
ATOM 756 O O . LEU A 1 94 ? -1.834 -11.037 -10.681 1.00 91.56 94 LEU A O 1
ATOM 760 N N . GLU A 1 95 ? -3.964 -11.016 -9.967 1.00 91.94 95 GLU A N 1
ATOM 761 C CA . GLU A 1 95 ? -4.456 -12.011 -10.928 1.00 91.94 95 GLU A CA 1
ATOM 762 C C . GLU A 1 95 ? -4.730 -11.387 -12.304 1.00 91.94 95 GLU A C 1
ATOM 764 O O . GLU A 1 95 ? -4.477 -12.017 -13.333 1.00 91.94 95 GLU A O 1
ATOM 769 N N . ASP A 1 96 ? -5.215 -10.143 -12.325 1.00 89.56 96 ASP A N 1
ATOM 770 C CA . ASP A 1 96 ? -5.657 -9.459 -13.546 1.00 89.56 96 ASP A CA 1
ATOM 771 C C . ASP A 1 96 ? -4.537 -8.696 -14.280 1.00 89.56 96 ASP A C 1
ATOM 773 O O . ASP A 1 96 ? -4.6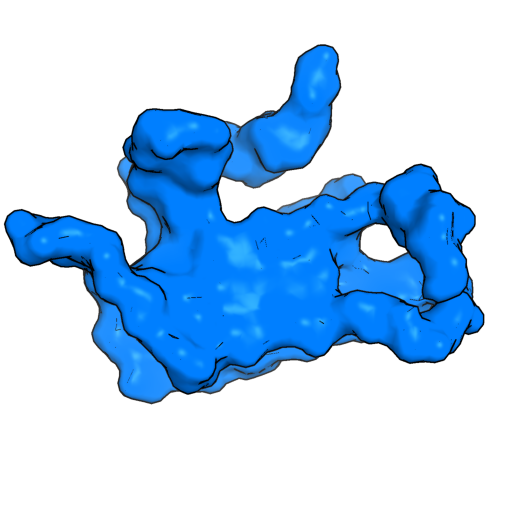76 -8.373 -15.465 1.00 89.56 96 ASP A O 1
ATOM 777 N N . LYS A 1 97 ? -3.436 -8.364 -13.595 1.00 85.94 97 LYS A N 1
ATOM 778 C CA . LYS A 1 97 ? -2.350 -7.509 -14.110 1.00 85.94 97 LYS A CA 1
ATOM 779 C C . LYS A 1 97 ? -1.016 -8.250 -14.174 1.00 85.94 97 LYS A C 1
ATOM 781 O O . LYS A 1 97 ? -0.791 -9.203 -13.444 1.00 85.94 97 LYS A O 1
ATOM 786 N N . GLU A 1 98 ? -0.101 -7.760 -15.015 1.00 89.31 98 GLU A N 1
ATOM 787 C CA . GLU A 1 98 ? 1.289 -8.237 -15.086 1.00 89.31 98 GLU A CA 1
ATOM 788 C C . GLU A 1 98 ? 2.068 -7.778 -13.835 1.00 89.31 98 GLU A C 1
ATOM 790 O O . GLU A 1 98 ? 2.321 -6.574 -13.679 1.00 89.31 98 GLU A O 1
ATOM 795 N N . PRO A 1 99 ? 2.439 -8.681 -12.907 1.00 89.94 99 PRO A N 1
ATOM 796 C CA . PRO A 1 99 ? 3.035 -8.285 -11.632 1.00 89.94 99 PRO A CA 1
ATOM 797 C C . PRO A 1 99 ? 4.421 -7.643 -11.768 1.00 89.94 99 PRO A C 1
ATOM 799 O O . PRO A 1 99 ? 4.831 -6.897 -10.886 1.00 89.94 99 PRO A O 1
ATOM 802 N N . GLU A 1 100 ? 5.153 -7.919 -12.846 1.00 92.69 100 GLU A N 1
ATOM 803 C CA . GLU A 1 100 ? 6.540 -7.482 -13.050 1.00 92.69 100 GLU A CA 1
ATOM 804 C C . GLU A 1 100 ? 6.692 -5.970 -13.242 1.00 92.69 100 GLU A C 1
ATOM 806 O O . GLU A 1 100 ? 7.762 -5.424 -12.989 1.00 92.69 100 GLU A O 1
ATOM 811 N N . GLU A 1 101 ? 5.640 -5.296 -13.705 1.00 94.00 101 GLU A N 1
ATOM 812 C CA . GLU A 1 101 ? 5.640 -3.845 -13.921 1.00 94.00 101 GLU A CA 1
ATOM 813 C C . GLU A 1 101 ? 4.611 -3.131 -13.038 1.00 94.00 101 GLU A C 1
ATOM 815 O O . GLU A 1 101 ? 4.422 -1.923 -13.174 1.00 94.00 101 GLU A O 1
ATOM 820 N N . THR A 1 102 ? 3.938 -3.856 -12.138 1.00 96.31 102 THR A N 1
ATOM 821 C CA . THR A 1 102 ? 2.863 -3.322 -11.296 1.00 96.31 102 THR A CA 1
ATOM 822 C C . THR A 1 102 ? 3.396 -2.861 -9.944 1.00 96.31 102 THR A C 1
ATOM 824 O O . THR A 1 102 ? 4.077 -3.601 -9.231 1.00 96.31 102 THR A O 1
ATOM 827 N N . TYR A 1 103 ? 3.036 -1.637 -9.564 1.00 97.88 103 TYR A N 1
ATOM 828 C CA . TYR A 1 103 ? 3.436 -1.010 -8.311 1.00 97.88 103 TYR A CA 1
ATOM 829 C C . TYR A 1 103 ? 2.255 -0.340 -7.607 1.00 97.88 103 TYR A C 1
ATOM 831 O O . TYR A 1 103 ? 1.294 0.071 -8.250 1.00 97.88 103 TYR A O 1
ATOM 839 N N . PHE A 1 104 ? 2.356 -0.187 -6.290 1.00 98.12 104 PHE A N 1
ATOM 840 C CA . PHE A 1 104 ? 1.321 0.366 -5.421 1.00 98.12 104 PHE A CA 1
ATOM 841 C C . PHE A 1 104 ? 1.858 1.560 -4.626 1.00 98.12 104 PHE A C 1
ATOM 843 O O . PHE A 1 104 ? 2.919 1.459 -4.009 1.00 98.12 104 PHE A O 1
ATOM 850 N N . SER A 1 105 ? 1.113 2.662 -4.597 1.00 97.12 105 SER A N 1
ATOM 851 C CA . SER A 1 105 ? 1.318 3.771 -3.657 1.00 97.12 105 SER A CA 1
ATOM 852 C C . SER A 1 105 ? 0.247 3.675 -2.575 1.00 97.12 105 SER A C 1
ATOM 854 O O . SER A 1 105 ? -0.942 3.686 -2.888 1.00 97.12 105 SER A O 1
ATOM 856 N N . PHE A 1 106 ? 0.649 3.515 -1.312 1.00 97.00 106 PHE A N 1
ATOM 857 C CA . PHE A 1 106 ? -0.274 3.289 -0.198 1.00 97.00 106 PHE A CA 1
ATOM 858 C C . PHE A 1 106 ? -0.453 4.538 0.657 1.00 97.00 106 PHE A C 1
ATOM 860 O O . PHE A 1 106 ? 0.517 5.170 1.082 1.00 97.00 106 PHE A O 1
ATOM 867 N N . VAL A 1 107 ? -1.701 4.814 1.027 1.00 95.50 107 VAL A N 1
ATOM 868 C CA . VAL A 1 107 ? -2.039 5.809 2.044 1.00 95.50 107 VAL A CA 1
ATOM 869 C C . VAL A 1 107 ? -2.286 5.088 3.361 1.00 95.50 107 VAL A C 1
ATOM 871 O O . VAL A 1 107 ? -3.147 4.215 3.453 1.00 95.50 107 VAL A O 1
ATOM 874 N N . LEU A 1 108 ? -1.518 5.444 4.389 1.00 95.62 108 LEU A N 1
ATOM 875 C CA . LEU A 1 108 ? -1.574 4.803 5.703 1.00 95.62 108 LEU A CA 1
ATOM 876 C C . LEU A 1 108 ? -2.099 5.767 6.756 1.00 95.62 108 LEU A C 1
ATOM 878 O O . LEU A 1 108 ? -1.702 6.935 6.752 1.00 95.62 108 LEU A O 1
ATOM 882 N N . TRP A 1 109 ? -2.868 5.249 7.709 1.00 95.25 109 TRP A N 1
ATOM 883 C CA . TRP A 1 109 ? -3.211 5.936 8.953 1.00 95.25 109 TRP A CA 1
ATOM 884 C C . TRP A 1 109 ? -2.809 5.136 10.188 1.00 95.25 109 TRP A C 1
ATOM 886 O O . TRP A 1 109 ? -2.860 3.903 10.190 1.00 95.25 109 TRP A O 1
ATOM 896 N N . ASP A 1 110 ? -2.448 5.854 11.247 1.00 95.62 110 ASP A N 1
ATOM 897 C CA . ASP A 1 110 ? -2.448 5.346 12.618 1.00 95.62 110 ASP A CA 1
ATOM 898 C C . ASP A 1 110 ? -3.749 5.709 13.367 1.00 95.62 110 ASP A C 1
ATOM 900 O O . ASP A 1 110 ? -4.639 6.395 12.855 1.00 95.62 110 ASP A O 1
ATOM 904 N N . GLU A 1 111 ? -3.862 5.242 14.611 1.00 95.56 111 GLU A N 1
ATOM 905 C CA . GLU A 1 111 ? -5.014 5.521 15.477 1.00 95.56 111 GLU A CA 1
ATOM 906 C C . GLU A 1 111 ? -5.206 7.019 15.771 1.00 95.56 111 GLU A C 1
ATOM 908 O O . GLU A 1 111 ? -6.337 7.485 15.918 1.00 95.56 111 GLU A O 1
ATOM 913 N N . THR A 1 112 ? -4.117 7.789 15.843 1.00 94.62 112 THR A N 1
ATOM 914 C CA . THR A 1 112 ? -4.162 9.230 16.127 1.00 94.62 112 THR A CA 1
ATOM 915 C C . THR A 1 112 ? -4.765 9.985 14.950 1.00 94.62 112 THR A C 1
ATOM 917 O O . THR A 1 112 ? -5.661 10.808 15.140 1.00 94.62 112 THR A O 1
ATOM 920 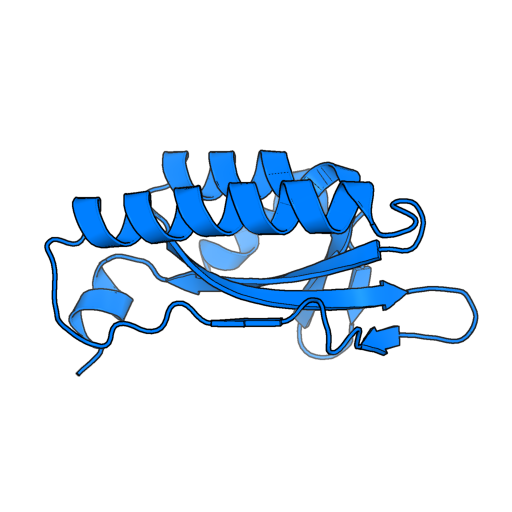N N . GLU A 1 113 ? -4.314 9.686 13.734 1.00 94.06 113 GLU A N 1
ATOM 921 C CA . GLU A 1 113 ? -4.825 10.277 12.495 1.00 94.06 113 GLU A CA 1
ATOM 922 C C . GLU A 1 113 ? -6.291 9.913 12.276 1.00 94.06 113 GLU A C 1
ATOM 924 O O . GLU A 1 113 ? -7.117 10.784 11.998 1.00 94.06 113 GLU A O 1
ATOM 929 N N . TYR A 1 114 ? -6.649 8.649 12.511 1.00 94.44 114 TYR A N 1
ATOM 930 C CA . TYR A 1 114 ? -8.040 8.213 12.479 1.00 94.44 114 TYR A CA 1
ATOM 931 C C . TYR A 1 114 ? -8.899 8.945 13.519 1.00 94.44 114 TYR A C 1
ATOM 933 O O . TYR A 1 114 ? -10.005 9.399 13.221 1.00 94.44 114 TYR A O 1
ATOM 941 N N . GLY A 1 115 ? -8.382 9.138 14.735 1.00 92.06 115 GLY A N 1
ATOM 942 C CA . GLY A 1 115 ? -9.042 9.904 15.792 1.00 92.06 115 GLY A CA 1
ATOM 943 C C . GLY A 1 115 ? -9.362 11.349 15.395 1.00 92.06 115 GLY A C 1
ATOM 944 O O . GLY A 1 115 ? -10.379 11.886 15.843 1.00 92.06 115 GLY A O 1
ATOM 945 N N . GLN A 1 116 ? -8.539 11.948 14.533 1.00 90.50 116 GLN A N 1
ATOM 946 C CA . GLN A 1 116 ? -8.683 13.316 14.025 1.00 90.50 116 GLN A CA 1
ATOM 947 C C . GLN A 1 116 ? -9.548 13.419 12.761 1.00 90.50 116 GLN A C 1
ATOM 949 O O . GLN A 1 116 ? -10.010 14.517 12.446 1.00 90.50 116 GLN A O 1
ATOM 954 N N . SER A 1 117 ? -9.794 12.306 12.062 1.00 82.50 117 SER A N 1
ATOM 955 C CA . SER A 1 117 ? -10.768 12.265 10.968 1.00 82.50 117 SER A CA 1
ATOM 956 C C . SER A 1 117 ? -12.178 12.574 11.498 1.00 82.50 117 SER A C 1
ATOM 958 O O . SER A 1 117 ? -12.538 12.177 12.617 1.00 82.50 117 SER A O 1
ATOM 960 N N . THR A 1 118 ? -12.913 13.396 10.743 1.00 64.50 118 THR A N 1
ATOM 961 C CA . THR A 1 118 ? -14.218 13.963 11.132 1.00 64.50 118 THR A CA 1
ATOM 962 C C . THR A 1 118 ? -15.361 13.031 10.787 1.00 64.50 118 THR A C 1
ATOM 964 O O . THR A 1 118 ? -15.310 12.433 9.694 1.00 64.50 118 THR A O 1
#

Organism: NCBI:txid624376

Secondary structure (DSSP, 8-state):
--HHHHTTGGGTTT-EE-TTS-EEEEHHHHHHHHHHHHHTT-EEEEEEEEEEETTEEEEEEEEEEE---SS---HHHHHHHHHHHHHHHHHHHHHHS-GGGEEEEEEEE-HHHHHH--